Protein AF-A0A7Y3K339-F1 (afdb_monomer_lite)

Foldseek 3Di:
DDWDDDDPFKTWDWDDDPPPKIKIKIWGDPDPAEIEIEIEIEPDDDDDPVVVVVVVVVVCCVVCVVVVPHNHDYDYDYHYYYDPDDDDDDDD

Structure (mmCIF, N/CA/C/O backbone):
data_AF-A0A7Y3K339-F1
#
_entry.id   AF-A0A7Y3K339-F1
#
loop_
_atom_site.group_PDB
_atom_site.id
_atom_site.type_symbol
_atom_site.label_atom_id
_atom_site.label_alt_id
_atom_site.label_comp_id
_atom_site.label_asym_id
_atom_site.label_entity_id
_atom_site.label_seq_id
_atom_site.pdbx_PDB_ins_code
_atom_site.Cartn_x
_atom_site.Cartn_y
_atom_site.Cartn_z
_atom_site.occupancy
_atom_site.B_iso_or_equiv
_atom_site.auth_seq_id
_atom_site.auth_comp_id
_atom_site.auth_asym_id
_atom_site.auth_atom_id
_atom_site.pdbx_PDB_model_num
ATOM 1 N N . MET A 1 1 ? 4.790 -6.037 7.746 1.00 81.25 1 MET A N 1
ATOM 2 C CA . MET A 1 1 ? 4.376 -5.945 6.329 1.00 81.25 1 MET A CA 1
ATOM 3 C C . MET A 1 1 ? 4.555 -7.311 5.701 1.00 81.25 1 MET A C 1
ATOM 5 O O . MET A 1 1 ? 5.644 -7.858 5.808 1.00 81.25 1 MET A O 1
ATOM 9 N N . SER A 1 2 ? 3.508 -7.853 5.088 1.00 85.75 2 SER A N 1
ATOM 10 C CA . SER A 1 2 ? 3.549 -9.125 4.362 1.00 85.75 2 SER A CA 1
ATOM 11 C C . SER A 1 2 ? 3.155 -8.889 2.907 1.00 85.75 2 SER A C 1
ATOM 13 O O . SER A 1 2 ? 2.128 -8.261 2.652 1.00 85.75 2 SER A O 1
ATOM 15 N N . ARG A 1 3 ? 3.969 -9.354 1.953 1.00 88.50 3 ARG A N 1
ATOM 16 C CA . ARG A 1 3 ? 3.643 -9.285 0.521 1.00 88.50 3 ARG A CA 1
ATOM 17 C C . ARG A 1 3 ? 2.744 -10.461 0.163 1.00 88.50 3 ARG A C 1
ATOM 19 O O . ARG A 1 3 ? 3.144 -11.605 0.354 1.00 88.50 3 ARG A O 1
ATOM 26 N N . THR A 1 4 ? 1.565 -10.186 -0.376 1.00 88.69 4 THR A N 1
ATOM 27 C CA . THR A 1 4 ? 0.553 -11.210 -0.682 1.00 88.69 4 THR A CA 1
ATOM 28 C C . THR A 1 4 ? 0.417 -11.496 -2.173 1.00 88.69 4 THR A C 1
ATOM 30 O O . THR A 1 4 ? -0.054 -12.566 -2.544 1.00 88.69 4 THR A O 1
ATOM 33 N N . CYS A 1 5 ? 0.867 -10.586 -3.042 1.00 88.50 5 CYS A N 1
ATOM 34 C CA . CYS A 1 5 ? 0.905 -10.802 -4.487 1.00 88.50 5 CYS A CA 1
ATOM 35 C C . CYS A 1 5 ? 2.116 -10.103 -5.113 1.00 88.50 5 CYS A C 1
ATOM 37 O O . CYS A 1 5 ? 2.525 -9.030 -4.662 1.00 88.50 5 CYS A O 1
ATOM 39 N N . ARG A 1 6 ? 2.670 -10.710 -6.167 1.00 91.44 6 ARG A N 1
ATOM 40 C CA . ARG A 1 6 ? 3.693 -10.110 -7.024 1.00 91.44 6 ARG A CA 1
ATOM 41 C C . ARG A 1 6 ? 3.501 -10.566 -8.463 1.00 91.44 6 ARG A C 1
ATOM 43 O O . ARG A 1 6 ? 3.445 -11.759 -8.742 1.00 91.44 6 ARG A O 1
ATOM 50 N N . THR A 1 7 ? 3.447 -9.599 -9.362 1.00 91.00 7 THR A N 1
ATOM 51 C CA . THR A 1 7 ? 3.402 -9.784 -10.814 1.00 91.00 7 THR A CA 1
ATOM 52 C C . THR A 1 7 ? 4.477 -8.911 -11.461 1.00 91.00 7 THR A C 1
ATOM 54 O O . THR A 1 7 ? 5.165 -8.161 -10.769 1.00 91.00 7 THR A O 1
ATOM 57 N N . ALA A 1 8 ? 4.617 -8.983 -12.786 1.00 88.06 8 ALA A N 1
ATOM 58 C CA . ALA A 1 8 ? 5.538 -8.112 -13.516 1.00 88.06 8 ALA A CA 1
ATOM 59 C C . ALA A 1 8 ? 5.178 -6.618 -13.394 1.00 88.06 8 ALA A C 1
ATOM 61 O O . ALA A 1 8 ? 6.065 -5.776 -13.460 1.00 88.06 8 ALA A O 1
ATOM 62 N N . SER A 1 9 ? 3.896 -6.289 -13.205 1.00 91.44 9 SER A N 1
ATOM 63 C CA . SER A 1 9 ? 3.389 -4.910 -13.226 1.00 91.44 9 SER A CA 1
ATOM 64 C C . SER A 1 9 ? 2.778 -4.450 -11.904 1.00 91.44 9 SER A C 1
ATOM 66 O O . SER A 1 9 ? 2.323 -3.313 -11.806 1.00 91.44 9 SER A O 1
ATOM 6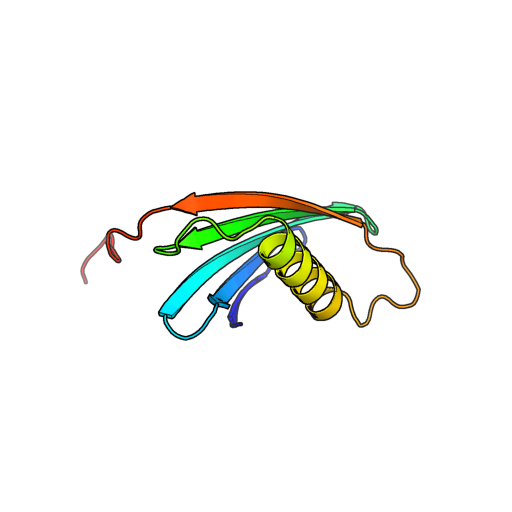8 N N . SER A 1 10 ? 2.670 -5.311 -10.890 1.00 93.56 10 SER A N 1
ATOM 69 C CA . SER A 1 10 ? 1.978 -4.965 -9.643 1.00 93.56 10 SER A CA 1
ATOM 70 C C . SER A 1 10 ? 2.408 -5.807 -8.451 1.00 93.56 10 SER A C 1
ATOM 72 O O . SER A 1 10 ? 2.725 -6.991 -8.592 1.00 93.56 10 SER A O 1
ATOM 74 N N . GLU A 1 11 ? 2.332 -5.212 -7.266 1.00 94.50 11 GLU A N 1
ATOM 75 C CA . GLU A 1 11 ? 2.568 -5.868 -5.981 1.00 94.50 11 GLU A CA 1
ATOM 76 C C . GLU A 1 11 ? 1.476 -5.498 -4.980 1.00 94.50 11 GLU A C 1
ATOM 78 O O . GLU A 1 11 ? 0.963 -4.384 -4.999 1.00 94.50 11 GLU A O 1
ATOM 83 N N . ARG A 1 12 ? 1.136 -6.434 -4.089 1.00 94.50 12 ARG A N 1
ATOM 84 C CA . ARG A 1 12 ? 0.194 -6.199 -2.990 1.00 94.50 12 ARG A CA 1
ATOM 85 C C . ARG A 1 12 ? 0.836 -6.529 -1.660 1.00 94.50 12 ARG A C 1
ATOM 87 O O . ARG A 1 12 ? 1.467 -7.579 -1.508 1.00 94.50 12 ARG 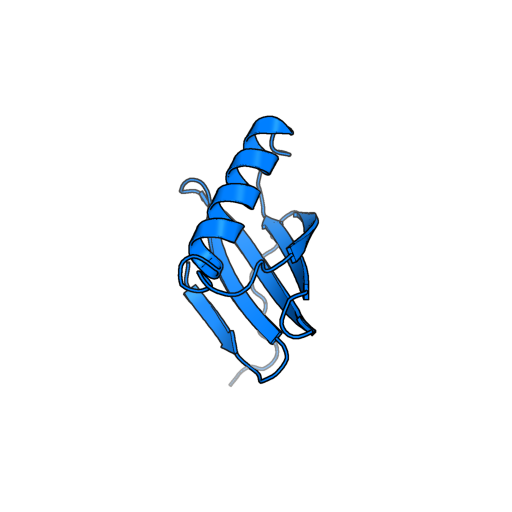A O 1
ATOM 94 N N . TYR A 1 13 ? 0.592 -5.667 -0.685 1.00 92.62 13 TYR A N 1
ATOM 95 C CA . TYR A 1 13 ? 1.051 -5.805 0.683 1.00 92.62 13 TYR A CA 1
ATOM 96 C C . TYR A 1 13 ? -0.108 -5.659 1.659 1.00 92.62 13 TYR A C 1
ATOM 98 O O . TYR A 1 13 ? -0.969 -4.799 1.495 1.00 92.62 13 TYR A O 1
ATOM 106 N N . ILE A 1 14 ? -0.075 -6.463 2.717 1.00 89.69 14 ILE A N 1
ATOM 107 C CA . ILE A 1 14 ? -0.844 -6.220 3.933 1.00 89.69 14 ILE A CA 1
ATOM 108 C C . ILE A 1 14 ? 0.107 -5.651 4.985 1.00 89.69 14 ILE A C 1
ATOM 110 O O . ILE A 1 14 ? 1.186 -6.191 5.270 1.00 89.69 14 ILE A O 1
ATOM 114 N N . LEU A 1 15 ? -0.280 -4.509 5.531 1.00 88.06 15 LEU A N 1
ATOM 115 C CA . LEU A 1 15 ? 0.450 -3.737 6.517 1.00 88.06 15 LEU A CA 1
ATOM 116 C C . LEU A 1 15 ? -0.266 -3.852 7.858 1.00 88.06 15 LEU A C 1
ATOM 118 O O . LEU A 1 15 ? -1.487 -3.748 7.924 1.00 88.06 15 LEU A O 1
ATOM 122 N N . SER A 1 16 ? 0.516 -4.008 8.918 1.00 83.06 16 SER A N 1
ATOM 123 C CA . SER A 1 16 ? 0.071 -3.723 10.278 1.00 83.06 16 SER A CA 1
ATOM 124 C C . SER A 1 16 ? 0.553 -2.312 10.592 1.00 83.06 16 SER A C 1
ATOM 126 O O . SER A 1 16 ? 1.762 -2.063 10.592 1.00 83.06 16 SER A O 1
ATOM 128 N N . LEU A 1 17 ? -0.383 -1.390 10.764 1.00 72.12 17 LEU A N 1
ATOM 129 C CA . LEU A 1 17 ? -0.161 -0.010 11.168 1.00 72.12 17 LEU A CA 1
ATOM 130 C C . LEU A 1 17 ? -0.577 0.109 12.643 1.00 72.12 17 LEU A C 1
ATOM 132 O O . LEU A 1 17 ? -1.665 -0.323 12.996 1.00 72.12 17 LEU A O 1
ATOM 136 N N . LEU A 1 18 ? 0.290 0.672 13.491 1.00 63.88 18 LEU A N 1
ATOM 137 C CA . LEU A 1 18 ? -0.014 1.034 14.889 1.00 63.88 18 LEU A CA 1
ATOM 138 C C . LEU A 1 18 ? -0.813 -0.028 15.681 1.00 63.88 18 LEU A C 1
ATOM 140 O O . LEU A 1 18 ? -1.924 0.252 16.105 1.00 63.88 18 LEU A O 1
ATOM 144 N N . GLU A 1 19 ? -0.240 -1.227 15.852 1.00 62.59 19 GLU A N 1
ATOM 145 C CA . GLU A 1 19 ? -0.715 -2.379 16.664 1.00 62.59 19 GLU A CA 1
ATOM 146 C C . GLU A 1 19 ? -2.130 -2.944 16.382 1.00 62.59 19 GLU A C 1
ATOM 148 O O . GLU A 1 19 ? -2.318 -4.151 16.520 1.00 62.59 19 GLU A O 1
ATOM 153 N N . GLU A 1 20 ? -3.082 -2.156 15.879 1.00 59.53 20 GLU A N 1
ATOM 154 C CA . GLU A 1 20 ? -4.488 -2.532 15.685 1.00 59.53 20 GLU A CA 1
ATOM 155 C C . GLU A 1 20 ? -5.032 -2.225 14.279 1.00 59.53 20 GLU A C 1
ATOM 157 O O . GLU A 1 20 ? -6.064 -2.772 13.882 1.00 59.53 20 GLU A O 1
ATOM 162 N N . HIS A 1 21 ? -4.355 -1.389 13.484 1.00 66.62 21 HIS A N 1
ATOM 163 C CA . HIS A 1 21 ? -4.829 -1.042 12.147 1.00 66.62 21 HIS A CA 1
ATOM 164 C C . HIS A 1 21 ? -4.224 -1.959 11.088 1.00 66.62 21 HIS A C 1
ATOM 166 O O . HIS A 1 21 ? -3.017 -2.201 11.024 1.00 66.62 21 HIS A O 1
ATOM 172 N N . VAL A 1 22 ? -5.078 -2.453 10.198 1.00 74.69 22 VAL A N 1
ATOM 173 C CA . VAL A 1 22 ? -4.650 -3.188 9.009 1.00 74.69 22 VAL A CA 1
ATOM 174 C C . VAL A 1 22 ? -4.766 -2.251 7.822 1.00 74.69 22 VAL A C 1
ATOM 176 O O . VAL A 1 22 ? -5.770 -1.558 7.665 1.00 74.69 22 VAL A O 1
ATOM 179 N N . ALA A 1 23 ? -3.751 -2.226 6.968 1.00 84.19 23 ALA A N 1
ATOM 180 C CA . ALA A 1 23 ? -3.848 -1.543 5.691 1.00 84.19 23 ALA A CA 1
ATOM 181 C C . ALA A 1 23 ? -3.487 -2.457 4.530 1.00 84.19 23 ALA A C 1
ATOM 183 O O . ALA A 1 23 ? -2.603 -3.306 4.637 1.00 84.19 23 ALA A O 1
ATOM 184 N N . SER A 1 24 ? -4.168 -2.260 3.407 1.00 91.38 24 SER A N 1
ATOM 185 C CA . SER A 1 24 ? -3.763 -2.837 2.129 1.00 91.38 24 SER A CA 1
ATOM 186 C C . SER A 1 24 ? -2.989 -1.789 1.352 1.00 91.38 24 SER A C 1
ATOM 188 O O . SER A 1 24 ? -3.440 -0.651 1.238 1.00 91.38 24 SER A O 1
ATOM 190 N N . LEU A 1 25 ? -1.843 -2.171 0.808 1.00 94.25 25 LEU A N 1
ATOM 191 C CA . LEU A 1 25 ? -1.072 -1.349 -0.109 1.00 94.25 25 LEU A CA 1
ATOM 192 C C . LEU A 1 25 ? -0.933 -2.088 -1.434 1.00 94.25 25 LEU A C 1
ATOM 194 O O . LEU A 1 25 ? -0.271 -3.123 -1.510 1.00 94.25 25 LEU A O 1
ATOM 198 N N . ASP A 1 26 ? -1.547 -1.530 -2.465 1.00 95.19 26 ASP A N 1
ATOM 199 C CA . ASP A 1 26 ? -1.426 -1.987 -3.842 1.00 95.19 26 ASP A CA 1
ATOM 200 C C . ASP A 1 26 ? -0.466 -1.068 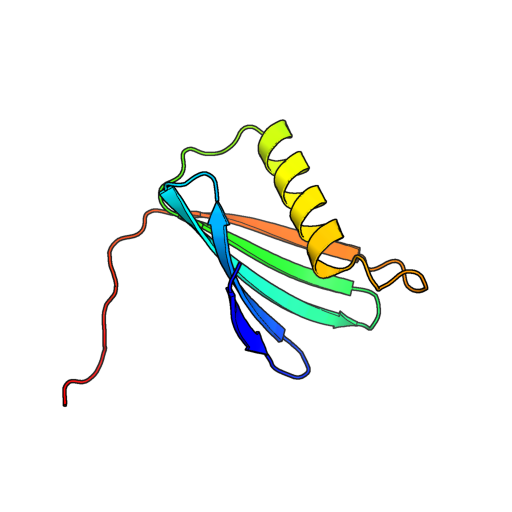-4.594 1.00 95.19 26 ASP A C 1
ATOM 202 O O . ASP A 1 26 ? -0.618 0.151 -4.561 1.00 95.19 26 ASP A O 1
ATOM 206 N N . LEU A 1 27 ? 0.524 -1.646 -5.269 1.00 95.12 27 LEU A N 1
ATOM 207 C CA . LEU A 1 27 ? 1.491 -0.946 -6.108 1.00 95.12 27 LEU A CA 1
ATOM 208 C C . LEU A 1 27 ? 1.285 -1.349 -7.564 1.00 95.12 27 LEU A C 1
ATOM 210 O O . LEU A 1 27 ? 1.177 -2.538 -7.869 1.00 95.12 27 LEU A O 1
ATOM 214 N N . HIS A 1 28 ? 1.306 -0.370 -8.460 1.00 95.12 28 HIS A N 1
ATOM 215 C CA . HIS A 1 28 ? 1.279 -0.565 -9.901 1.00 95.12 28 HIS A CA 1
ATOM 216 C C . HIS A 1 28 ? 2.498 0.106 -10.543 1.00 95.12 28 HIS A C 1
ATOM 218 O O . HIS A 1 28 ? 2.691 1.316 -10.415 1.00 95.12 28 HIS A O 1
ATOM 224 N N . PHE A 1 29 ? 3.332 -0.687 -11.215 1.00 92.50 29 PHE A N 1
ATOM 225 C CA . PHE A 1 29 ? 4.551 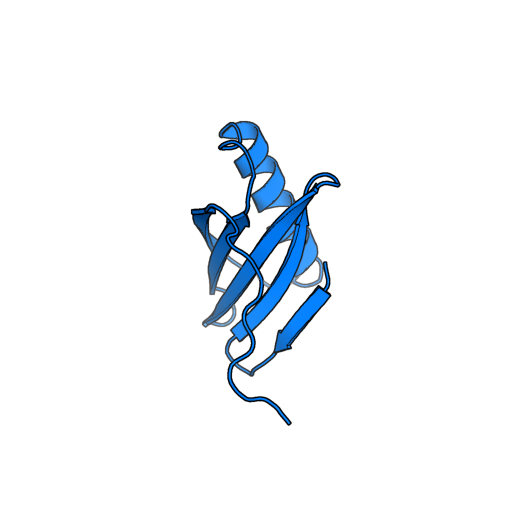-0.226 -11.877 1.00 92.50 29 PHE A CA 1
ATOM 226 C C . PHE A 1 29 ? 4.196 0.299 -13.272 1.00 92.50 29 PHE A C 1
ATOM 228 O O . PHE A 1 29 ? 3.925 -0.484 -14.181 1.00 92.50 29 PHE A O 1
ATOM 235 N N . VAL A 1 30 ? 4.162 1.625 -13.426 1.00 91.62 30 VAL A N 1
ATOM 236 C CA . VAL A 1 30 ? 3.795 2.295 -14.688 1.00 91.62 30 VAL A CA 1
ATOM 237 C C . VAL A 1 30 ? 5.006 2.426 -15.610 1.00 91.62 30 VAL A C 1
ATOM 239 O O . VAL A 1 30 ? 4.896 2.242 -16.821 1.00 91.62 30 VAL A O 1
ATOM 242 N N . SER A 1 31 ? 6.167 2.727 -15.034 1.00 89.69 31 SER A N 1
ATOM 243 C CA . SER A 1 31 ? 7.458 2.793 -15.717 1.00 89.69 31 SER A CA 1
ATOM 244 C C . SER A 1 31 ? 8.579 2.402 -14.754 1.00 89.69 31 SER A C 1
ATOM 246 O O . SER A 1 31 ? 8.360 2.191 -13.561 1.00 89.69 31 SER A O 1
ATOM 248 N N . ASP A 1 32 ? 9.804 2.368 -15.273 1.00 83.31 32 ASP A N 1
ATOM 249 C CA . ASP A 1 32 ? 11.038 2.145 -14.515 1.00 83.31 32 ASP A CA 1
ATOM 250 C C . ASP A 1 32 ? 11.248 3.119 -13.336 1.00 83.31 32 ASP A C 1
ATOM 252 O O . ASP A 1 32 ? 12.035 2.824 -12.435 1.00 83.31 32 ASP A O 1
ATOM 256 N N . ASP A 1 33 ? 10.587 4.280 -13.357 1.00 87.44 33 ASP A N 1
ATOM 257 C CA . ASP A 1 33 ? 10.726 5.366 -12.384 1.00 87.44 33 ASP A CA 1
ATOM 258 C C . ASP A 1 33 ? 9.390 5.858 -11.799 1.00 87.44 33 ASP A C 1
ATOM 260 O O . ASP A 1 33 ? 9.405 6.768 -10.969 1.00 87.44 33 ASP A O 1
ATOM 264 N N . GLN A 1 34 ? 8.246 5.293 -12.203 1.00 91.25 34 GLN A N 1
ATOM 265 C CA . GLN A 1 34 ? 6.922 5.737 -11.761 1.00 91.25 34 GLN A CA 1
ATOM 266 C C . GLN A 1 34 ? 6.066 4.587 -11.240 1.00 91.25 34 GLN A C 1
ATOM 268 O O . GLN A 1 34 ? 5.857 3.567 -11.904 1.00 91.25 34 GLN A O 1
ATOM 273 N N . ILE A 1 35 ? 5.505 4.812 -10.053 1.00 92.69 35 ILE A N 1
ATOM 274 C CA . ILE A 1 35 ? 4.632 3.873 -9.358 1.00 92.69 35 ILE A CA 1
ATOM 275 C C . ILE A 1 35 ? 3.358 4.593 -8.935 1.00 92.69 35 ILE A C 1
ATOM 277 O O . ILE A 1 35 ? 3.405 5.654 -8.312 1.00 92.69 35 ILE A O 1
ATOM 281 N N . GLU A 1 36 ? 2.220 3.982 -9.235 1.00 95.44 36 GLU A N 1
ATOM 282 C CA . GLU A 1 36 ? 0.927 4.382 -8.685 1.00 95.44 36 GLU A CA 1
ATOM 283 C C . GLU A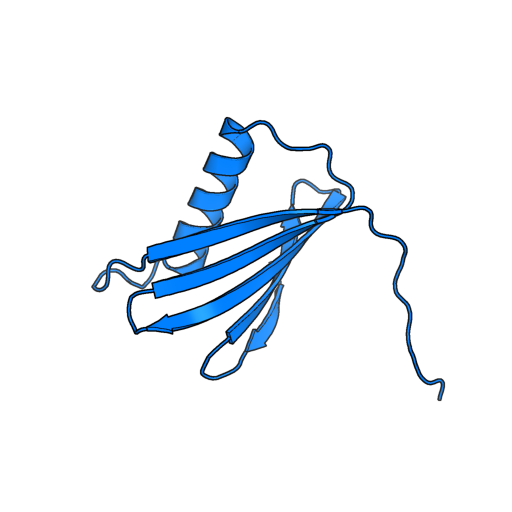 1 36 ? 0.606 3.446 -7.520 1.00 95.44 36 GLU A C 1
ATOM 285 O O . GLU A 1 36 ? 0.603 2.224 -7.669 1.00 95.44 36 GLU A O 1
ATOM 290 N N . ALA A 1 37 ? 0.383 4.016 -6.342 1.00 95.06 37 ALA A N 1
ATOM 291 C CA . ALA A 1 37 ? 0.174 3.283 -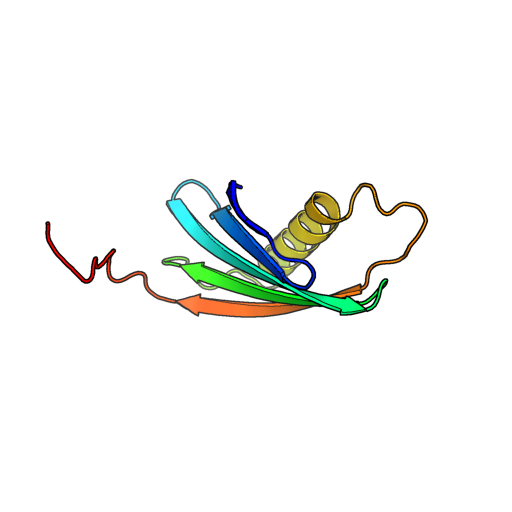5.106 1.00 95.06 37 ALA A CA 1
ATOM 292 C C . ALA A 1 37 ? -1.207 3.597 -4.528 1.00 95.06 37 ALA A C 1
ATOM 294 O O . ALA A 1 37 ? -1.603 4.756 -4.434 1.00 95.06 37 ALA A O 1
ATOM 295 N N . THR A 1 38 ? -1.936 2.570 -4.100 1.00 96.06 38 THR A N 1
ATOM 296 C CA . THR A 1 38 ? -3.208 2.710 -3.386 1.00 96.06 38 THR A CA 1
ATOM 297 C C . THR A 1 38 ? -3.049 2.166 -1.977 1.00 96.06 38 THR A C 1
ATOM 299 O O . THR A 1 38 ? -2.831 0.970 -1.798 1.00 96.06 38 THR A O 1
ATOM 302 N N . LEU A 1 39 ? -3.157 3.042 -0.982 1.00 93.94 39 LEU A N 1
ATOM 303 C CA . LEU A 1 39 ? -3.129 2.702 0.434 1.00 93.94 39 LEU A CA 1
ATOM 304 C C . LEU A 1 39 ? -4.550 2.763 0.999 1.00 93.94 39 LEU A C 1
ATOM 306 O O . LEU A 1 39 ? -5.164 3.827 1.041 1.00 93.94 39 LEU A O 1
ATOM 310 N N . VAL A 1 40 ? -5.062 1.629 1.463 1.00 91.50 40 VAL A N 1
ATOM 311 C CA . VAL A 1 40 ? -6.359 1.524 2.138 1.00 91.50 40 VAL A CA 1
ATOM 312 C C . VAL A 1 40 ? -6.115 1.279 3.614 1.00 91.50 40 VAL A C 1
ATOM 314 O O . VAL A 1 40 ? -5.669 0.195 3.974 1.00 91.50 40 VAL A O 1
ATOM 317 N N . VAL A 1 41 ? -6.410 2.262 4.459 1.00 88.62 41 VAL A N 1
ATOM 318 C CA . VAL A 1 41 ? -6.278 2.171 5.916 1.00 88.62 41 VAL A CA 1
ATOM 319 C C . VAL A 1 41 ? -7.625 1.771 6.514 1.00 88.62 41 VAL A C 1
ATOM 321 O O . VAL A 1 41 ? -8.635 2.441 6.285 1.00 88.62 41 VAL A O 1
ATOM 324 N N . LEU A 1 42 ? -7.657 0.663 7.256 1.00 83.19 42 LEU A N 1
ATOM 325 C CA . LEU A 1 42 ? -8.888 0.102 7.809 1.00 83.19 42 LEU A CA 1
ATOM 326 C C . LEU A 1 42 ? -9.015 0.371 9.307 1.00 83.19 42 LEU A C 1
ATOM 328 O O . LEU A 1 42 ? -8.057 0.191 10.058 1.00 83.19 42 LEU A O 1
ATOM 332 N N . ASN A 1 43 ? -10.233 0.719 9.734 1.00 72.12 43 ASN A N 1
ATOM 333 C CA . ASN A 1 43 ? -10.610 0.921 11.139 1.00 72.12 43 ASN A CA 1
ATOM 334 C C . ASN A 1 43 ? -9.722 1.919 11.899 1.00 72.12 43 ASN A C 1
ATOM 336 O O . ASN A 1 43 ? -9.643 1.850 13.121 1.00 72.12 43 ASN A O 1
ATOM 340 N N . ALA A 1 44 ? -9.054 2.826 11.190 1.00 69.12 44 ALA A N 1
ATOM 341 C CA . ALA A 1 44 ? -8.309 3.918 11.793 1.00 69.12 44 ALA A CA 1
ATOM 342 C C . ALA A 1 44 ? -9.152 5.188 11.794 1.00 69.12 44 ALA A C 1
ATOM 344 O O . ALA A 1 44 ? -9.940 5.424 10.870 1.00 69.12 44 ALA A O 1
ATOM 345 N N . GLU A 1 45 ? -8.949 6.023 12.810 1.00 76.00 45 GLU A N 1
ATOM 346 C CA . GLU A 1 45 ? -9.287 7.434 12.676 1.00 76.00 45 GLU A CA 1
ATOM 347 C C . GLU A 1 45 ? -8.489 8.025 11.507 1.00 76.00 45 GLU A C 1
ATOM 349 O O . GLU A 1 45 ? -7.402 7.551 11.161 1.00 76.00 45 GLU A O 1
ATOM 354 N N . VAL A 1 46 ? -9.061 9.035 10.851 1.00 80.25 46 VAL A N 1
ATOM 355 C CA . VAL A 1 46 ? -8.349 9.744 9.789 1.00 80.25 46 VAL A CA 1
ATOM 356 C C . VAL A 1 46 ? -7.093 10.345 10.410 1.00 80.25 46 VAL A C 1
ATOM 358 O O . VAL A 1 46 ? -7.195 11.190 11.296 1.00 80.25 46 VAL A O 1
ATOM 361 N N . LEU A 1 47 ? -5.927 9.887 9.951 1.00 82.69 47 LEU A N 1
ATOM 362 C CA . LEU A 1 47 ? -4.645 10.379 10.443 1.00 82.69 47 LEU A CA 1
ATOM 363 C C . LEU A 1 47 ? -4.527 11.876 10.161 1.00 82.69 47 LEU A C 1
ATOM 365 O O . LEU A 1 47 ? -4.983 12.357 9.115 1.00 82.69 47 LEU A O 1
ATOM 369 N N . ALA A 1 48 ? -3.854 12.603 11.052 1.00 87.44 48 ALA A N 1
ATOM 370 C CA . ALA A 1 48 ? -3.470 13.971 10.754 1.00 87.44 48 ALA A CA 1
ATOM 371 C C . ALA A 1 48 ? -2.548 14.000 9.523 1.00 87.44 48 ALA A C 1
ATOM 373 O O . ALA A 1 48 ? -1.785 13.066 9.266 1.00 87.44 48 ALA A O 1
ATOM 374 N N . GLU A 1 49 ? -2.575 15.096 8.762 1.00 87.50 49 GLU A N 1
ATOM 375 C CA . GLU A 1 49 ? -1.790 15.231 7.525 1.00 87.50 49 GLU A CA 1
ATOM 376 C C . GLU A 1 49 ? -0.286 14.984 7.745 1.00 87.50 49 GLU A C 1
ATOM 378 O O . GLU A 1 49 ? 0.371 14.340 6.924 1.00 87.50 49 GLU A O 1
ATOM 383 N N . SER A 1 50 ? 0.257 15.424 8.884 1.00 88.31 50 SER A N 1
ATOM 384 C CA . SER A 1 50 ? 1.656 15.196 9.260 1.00 88.31 50 SER A CA 1
ATOM 385 C C . SER A 1 50 ? 1.974 13.720 9.512 1.00 88.31 50 SER A C 1
ATOM 387 O O . SER A 1 50 ? 3.032 13.240 9.110 1.00 88.31 50 SER A O 1
ATOM 389 N N . GLU A 1 51 ? 1.060 12.991 10.151 1.00 87.75 51 GLU A N 1
ATOM 390 C CA . GLU A 1 51 ? 1.207 11.558 10.427 1.00 87.75 51 GLU A CA 1
ATOM 391 C C . GLU A 1 51 ? 1.088 10.745 9.139 1.00 87.75 51 GLU A C 1
ATOM 393 O O . GLU A 1 51 ? 1.885 9.836 8.901 1.00 87.75 51 GLU A O 1
ATOM 398 N N . LEU A 1 52 ? 0.140 11.117 8.272 1.00 88.50 52 LEU A N 1
ATOM 399 C CA . LEU A 1 52 ? -0.007 10.512 6.956 1.00 88.50 52 LEU A CA 1
ATOM 400 C C . LEU A 1 52 ? 1.252 10.728 6.112 1.00 88.50 52 LEU A C 1
ATOM 402 O O . LEU A 1 52 ? 1.761 9.779 5.524 1.00 88.50 52 LEU A O 1
ATOM 406 N N . THR A 1 53 ? 1.785 11.948 6.086 1.00 90.06 53 THR A N 1
ATOM 407 C CA . THR A 1 53 ? 3.016 12.265 5.351 1.00 90.06 53 THR A CA 1
ATOM 408 C C . THR A 1 53 ? 4.189 11.423 5.854 1.00 90.06 53 THR A C 1
ATOM 410 O O . THR A 1 53 ? 4.843 10.750 5.060 1.00 90.06 53 THR A O 1
ATOM 413 N N . ALA A 1 54 ? 4.398 11.356 7.174 1.00 89.19 54 ALA A N 1
ATOM 414 C CA . ALA A 1 54 ? 5.459 10.542 7.772 1.00 89.19 54 ALA A CA 1
ATOM 415 C C . ALA A 1 54 ? 5.304 9.039 7.463 1.00 89.19 54 ALA A C 1
ATOM 417 O O . ALA A 1 54 ? 6.293 8.334 7.226 1.00 89.19 54 ALA A O 1
ATOM 418 N N . LEU A 1 55 ? 4.065 8.540 7.433 1.00 88.81 55 LEU A N 1
ATOM 419 C CA . LEU A 1 55 ? 3.764 7.168 7.034 1.00 88.81 55 LEU A CA 1
ATOM 420 C C . LEU A 1 55 ? 4.123 6.919 5.563 1.00 88.81 55 LEU A C 1
ATOM 422 O O . LEU A 1 55 ? 4.794 5.930 5.262 1.00 88.81 55 LEU A O 1
ATOM 426 N N . LEU A 1 56 ? 3.694 7.797 4.653 1.00 91.50 56 LEU A N 1
ATOM 427 C CA . LEU A 1 56 ? 3.966 7.663 3.219 1.00 91.50 56 LEU A CA 1
ATOM 428 C C . LEU A 1 56 ? 5.467 7.729 2.920 1.00 91.50 56 LEU A C 1
ATOM 430 O O . LEU A 1 56 ? 5.965 6.901 2.157 1.00 91.50 56 LEU A O 1
ATOM 434 N N . ASP A 1 57 ? 6.199 8.623 3.585 1.00 90.25 57 ASP A N 1
ATOM 435 C CA . ASP A 1 57 ? 7.657 8.690 3.491 1.00 90.25 57 ASP A CA 1
ATOM 436 C C . ASP A 1 57 ? 8.299 7.392 3.980 1.00 90.25 57 ASP A C 1
ATOM 438 O O . ASP A 1 57 ? 9.167 6.831 3.308 1.00 90.25 57 ASP A O 1
ATOM 442 N N . THR A 1 58 ? 7.844 6.859 5.115 1.00 89.44 58 THR A N 1
ATOM 443 C CA . THR A 1 58 ? 8.350 5.588 5.648 1.00 89.44 58 THR A CA 1
ATOM 444 C C . THR A 1 58 ? 8.110 4.435 4.672 1.00 89.44 58 THR A C 1
ATOM 446 O O . THR A 1 58 ? 9.003 3.612 4.459 1.00 89.44 58 THR A O 1
ATOM 449 N N . LEU A 1 59 ? 6.922 4.361 4.064 1.00 89.56 59 LEU A N 1
ATOM 450 C CA . LEU A 1 59 ? 6.598 3.341 3.066 1.00 89.56 59 LEU A CA 1
ATOM 451 C C . LEU A 1 59 ? 7.469 3.487 1.821 1.00 89.56 59 LEU A C 1
ATOM 453 O O . LEU A 1 59 ? 8.030 2.495 1.363 1.00 89.56 59 LEU A O 1
ATOM 457 N N . HIS A 1 60 ? 7.627 4.709 1.314 1.00 89.88 60 HIS A N 1
ATOM 458 C CA . HIS A 1 60 ? 8.472 4.987 0.161 1.00 89.88 60 HIS A CA 1
ATOM 459 C C . HIS A 1 60 ? 9.916 4.528 0.404 1.00 89.88 60 HIS A C 1
ATOM 461 O O . HIS A 1 60 ? 10.454 3.745 -0.376 1.00 89.88 60 HIS A O 1
ATOM 467 N N . HIS A 1 61 ? 10.514 4.920 1.531 1.00 87.81 61 HIS A N 1
ATOM 468 C CA . HIS A 1 61 ? 11.873 4.504 1.873 1.00 87.81 61 HIS A CA 1
ATOM 469 C C . HIS A 1 61 ? 11.980 2.988 2.043 1.00 87.81 61 HIS A C 1
ATOM 471 O O . HIS A 1 61 ? 12.902 2.385 1.513 1.00 87.81 61 HIS A O 1
ATOM 477 N N . ARG A 1 62 ? 11.038 2.334 2.733 1.00 87.38 62 ARG A N 1
ATOM 478 C CA . ARG A 1 62 ? 11.102 0.876 2.944 1.00 87.38 62 ARG A CA 1
ATOM 479 C C . ARG A 1 62 ? 10.947 0.064 1.663 1.00 87.38 62 ARG A C 1
ATOM 481 O O . ARG A 1 62 ? 11.542 -1.002 1.562 1.00 87.38 62 ARG A O 1
ATOM 488 N N . LEU A 1 63 ? 10.122 0.522 0.727 1.00 86.75 63 LEU A N 1
ATOM 489 C CA . LEU A 1 63 ? 9.858 -0.194 -0.522 1.00 86.75 63 LEU A CA 1
ATOM 490 C C . LEU A 1 63 ? 10.956 0.030 -1.562 1.00 86.75 63 LEU A C 1
ATOM 492 O O . LEU A 1 63 ? 11.191 -0.844 -2.392 1.00 86.75 63 LEU A O 1
ATOM 496 N N . PHE A 1 64 ? 11.617 1.187 -1.511 1.00 84.25 64 PHE A N 1
ATOM 497 C CA . PHE A 1 64 ? 12.531 1.639 -2.558 1.00 84.25 64 PHE A CA 1
ATOM 498 C C . PHE A 1 64 ? 13.944 1.956 -2.044 1.00 84.25 64 PHE A C 1
ATOM 500 O O . PHE A 1 64 ? 14.724 2.559 -2.777 1.00 84.25 64 PHE A O 1
ATOM 507 N N . ALA A 1 65 ? 14.302 1.525 -0.827 1.00 74.62 65 ALA A N 1
ATOM 508 C CA . ALA A 1 65 ? 15.620 1.749 -0.218 1.00 74.62 65 ALA A CA 1
ATOM 509 C C . ALA A 1 65 ? 16.782 1.346 -1.140 1.00 74.62 65 ALA A C 1
ATOM 511 O O . ALA A 1 65 ? 17.744 2.092 -1.273 1.00 74.62 65 ALA A O 1
ATOM 512 N N . ASP A 1 66 ? 16.658 0.210 -1.831 1.00 67.19 66 ASP A N 1
ATOM 513 C CA . ASP A 1 66 ? 17.731 -0.337 -2.673 1.00 67.19 66 ASP A CA 1
ATOM 514 C C . ASP A 1 66 ? 17.808 0.305 -4.071 1.00 67.19 66 ASP A C 1
ATOM 516 O O . ASP A 1 66 ? 18.662 -0.046 -4.886 1.00 67.19 66 ASP A O 1
ATOM 520 N N . SER A 1 67 ? 16.922 1.252 -4.393 1.00 61.16 67 SER A N 1
ATOM 521 C CA . SER A 1 67 ? 16.866 1.885 -5.715 1.00 61.16 67 SER A CA 1
ATOM 522 C C . SER A 1 67 ? 17.856 3.043 -5.881 1.00 61.16 67 SER A C 1
ATOM 524 O O . SER A 1 67 ? 17.600 3.953 -6.659 1.00 61.16 67 SER A O 1
ATOM 526 N N . GLU A 1 68 ? 19.019 2.995 -5.217 1.00 55.81 68 GLU A N 1
ATOM 527 C CA . GLU A 1 68 ? 20.013 4.086 -5.112 1.00 55.81 68 GLU A CA 1
ATOM 528 C C . GLU A 1 68 ? 20.413 4.756 -6.446 1.00 55.81 68 GLU A C 1
ATOM 530 O O . GLU A 1 68 ? 20.905 5.881 -6.459 1.00 55.81 68 GLU A O 1
ATOM 535 N N . HIS A 1 69 ? 20.166 4.104 -7.584 1.00 52.41 69 HIS A N 1
ATOM 536 C CA . HIS A 1 69 ? 20.506 4.600 -8.919 1.00 52.41 69 HIS A CA 1
ATOM 537 C C . HIS A 1 69 ? 19.307 5.146 -9.718 1.00 52.41 69 HIS A C 1
ATOM 539 O O . HIS A 1 69 ? 19.496 5.722 -10.791 1.00 52.41 69 HIS A O 1
ATOM 545 N N . ARG A 1 70 ? 18.070 4.984 -9.231 1.00 65.25 70 ARG A N 1
ATOM 546 C CA . ARG A 1 70 ? 16.841 5.451 -9.887 1.00 65.25 70 ARG A CA 1
ATOM 547 C C . ARG A 1 70 ? 15.961 6.176 -8.882 1.00 65.25 70 ARG A C 1
ATOM 549 O O . ARG A 1 70 ? 15.461 5.589 -7.933 1.00 65.25 70 ARG A O 1
ATOM 556 N N . ARG A 1 71 ? 15.715 7.462 -9.129 1.00 77.19 71 ARG A N 1
ATOM 557 C CA . ARG A 1 71 ? 14.749 8.248 -8.356 1.00 77.19 71 ARG A CA 1
ATOM 558 C C . ARG A 1 71 ? 13.334 7.755 -8.670 1.00 77.19 71 ARG A C 1
ATOM 560 O O . ARG A 1 71 ? 12.694 8.272 -9.581 1.00 77.19 71 ARG A O 1
ATOM 567 N N . ILE A 1 72 ? 12.869 6.751 -7.935 1.00 83.62 72 ILE A N 1
ATOM 568 C CA . ILE A 1 72 ? 11.500 6.247 -8.046 1.00 83.62 72 ILE A CA 1
ATOM 569 C C . ILE A 1 72 ? 10.544 7.328 -7.538 1.00 83.62 72 ILE A C 1
ATOM 571 O O . ILE A 1 72 ? 10.717 7.882 -6.455 1.00 83.62 72 ILE A O 1
ATOM 575 N N . ARG A 1 73 ? 9.521 7.647 -8.327 1.00 87.44 73 ARG A N 1
ATOM 576 C CA . ARG A 1 73 ? 8.429 8.547 -7.957 1.00 87.44 73 ARG A CA 1
ATOM 577 C C . ARG A 1 73 ? 7.185 7.714 -7.698 1.00 87.44 73 ARG A C 1
ATOM 579 O O . ARG A 1 73 ? 6.660 7.079 -8.608 1.00 87.44 73 ARG A O 1
ATOM 586 N N . ALA A 1 74 ? 6.714 7.734 -6.457 1.00 89.50 74 ALA A N 1
ATOM 587 C CA . ALA A 1 74 ? 5.476 7.075 -6.069 1.00 89.50 74 ALA A CA 1
ATOM 588 C C . ALA A 1 74 ? 4.377 8.118 -5.853 1.00 89.50 74 ALA A C 1
ATOM 590 O O . ALA A 1 74 ? 4.563 9.070 -5.094 1.00 89.50 74 ALA A O 1
ATOM 591 N N . ARG A 1 75 ? 3.228 7.932 -6.503 1.00 93.81 75 ARG A N 1
ATOM 592 C CA . ARG A 1 75 ? 2.011 8.699 -6.234 1.00 93.81 75 ARG A CA 1
ATOM 593 C C . ARG A 1 75 ? 1.071 7.841 -5.401 1.00 93.81 75 ARG A C 1
ATOM 595 O O . ARG A 1 75 ? 0.688 6.761 -5.832 1.00 93.81 75 ARG A O 1
ATOM 602 N N . PHE A 1 76 ? 0.692 8.329 -4.223 1.00 94.12 76 PHE A N 1
ATOM 603 C CA . PHE A 1 76 ? -0.195 7.608 -3.314 1.00 94.12 76 PHE A CA 1
ATOM 604 C C . PHE A 1 76 ? -1.625 8.146 -3.389 1.00 94.12 76 PHE A C 1
ATOM 606 O O . PHE A 1 76 ? -1.871 9.335 -3.195 1.00 94.12 76 PHE A O 1
ATOM 613 N N . MET A 1 77 ? -2.574 7.249 -3.628 1.00 95.50 77 MET A N 1
ATOM 614 C CA . MET A 1 77 ? -3.985 7.437 -3.326 1.00 95.50 77 MET A CA 1
ATOM 615 C C . MET A 1 77 ? -4.263 6.800 -1.967 1.00 95.50 77 MET A C 1
ATOM 617 O O . MET A 1 77 ? -3.974 5.621 -1.773 1.00 95.50 77 MET A O 1
ATOM 621 N N . VAL A 1 78 ? -4.808 7.570 -1.026 1.00 93.44 78 VAL A N 1
ATOM 622 C CA . VAL A 1 78 ? -5.063 7.108 0.344 1.00 93.44 78 VAL A CA 1
ATOM 623 C C . VAL A 1 78 ? -6.562 7.088 0.598 1.00 93.44 78 VAL A C 1
ATOM 625 O O . VAL A 1 78 ? -7.247 8.082 0.369 1.00 93.44 78 VAL A O 1
ATOM 628 N N . MET A 1 79 ? -7.069 5.951 1.065 1.00 91.38 79 MET A N 1
ATOM 629 C CA . MET A 1 79 ? -8.477 5.746 1.386 1.00 91.38 79 MET A CA 1
ATOM 630 C C . MET A 1 79 ? -8.614 5.239 2.818 1.00 91.38 79 MET A C 1
ATOM 632 O O . MET A 1 79 ? -7.900 4.325 3.225 1.00 91.38 79 MET A O 1
ATOM 636 N N . TYR A 1 80 ? -9.565 5.803 3.557 1.00 89.06 80 TYR A N 1
ATOM 637 C CA . TYR A 1 80 ? -9.944 5.332 4.886 1.00 89.06 80 TYR A CA 1
ATOM 638 C C . TYR A 1 80 ? -11.248 4.551 4.786 1.00 89.06 80 TYR A C 1
ATOM 640 O O . TYR A 1 80 ? -12.200 5.000 4.144 1.00 89.06 80 TYR A O 1
ATOM 648 N N . GLY A 1 81 ? -11.293 3.375 5.404 1.00 84.56 81 GLY A N 1
ATOM 649 C CA . GLY A 1 81 ? -12.448 2.490 5.335 1.00 84.56 81 GLY A CA 1
ATOM 650 C C . GLY A 1 81 ? -12.727 1.769 6.644 1.00 84.56 81 GLY A C 1
ATOM 651 O O . GLY A 1 81 ? -11.866 1.633 7.511 1.00 84.56 81 GLY A O 1
ATOM 652 N N . LYS A 1 82 ? -13.954 1.264 6.770 1.00 82.62 82 LYS A N 1
ATOM 653 C CA . LYS A 1 82 ? -14.344 0.366 7.858 1.00 82.62 82 LYS A CA 1
ATOM 654 C C . LYS A 1 82 ? -14.195 -1.082 7.398 1.00 82.62 82 LYS A C 1
ATOM 656 O O . LYS A 1 82 ? -14.793 -1.472 6.396 1.00 82.62 82 LYS A O 1
ATOM 661 N N . PHE A 1 83 ? -13.437 -1.880 8.140 1.00 78.12 83 PHE A N 1
ATOM 662 C CA . PHE A 1 83 ? -13.375 -3.322 7.944 1.00 78.12 83 PHE A CA 1
ATOM 663 C C . PHE A 1 83 ? -14.660 -3.960 8.471 1.00 78.12 83 PHE A C 1
ATOM 665 O O . PHE A 1 83 ? -15.042 -3.757 9.623 1.00 78.12 83 PHE A O 1
ATOM 672 N N . GLN A 1 84 ? -15.339 -4.707 7.606 1.00 78.00 84 GLN A N 1
ATOM 673 C CA . GLN A 1 84 ? -16.614 -5.353 7.934 1.00 78.00 84 GLN A CA 1
ATOM 674 C C . GLN A 1 84 ? -16.439 -6.817 8.356 1.00 78.00 84 GLN A C 1
ATOM 676 O O . GLN A 1 84 ? -17.278 -7.345 9.078 1.00 78.00 84 GLN A O 1
ATOM 681 N N . GLY A 1 85 ? -15.351 -7.461 7.932 1.00 74.69 85 GLY A N 1
ATOM 682 C CA . GLY A 1 85 ? -15.078 -8.875 8.171 1.00 74.69 85 GLY A CA 1
ATOM 683 C C . GLY A 1 85 ? -14.431 -9.537 6.958 1.00 74.69 85 GLY A C 1
ATOM 684 O O . GLY A 1 85 ? -14.323 -8.935 5.887 1.00 74.69 85 GLY A O 1
ATOM 685 N N . GLU A 1 86 ? -14.004 -10.785 7.133 1.00 74.19 86 GLU A N 1
ATOM 686 C CA . GLU A 1 86 ? -13.524 -11.638 6.046 1.00 74.19 86 GLU A CA 1
ATOM 687 C C . GLU A 1 86 ? -14.658 -12.547 5.579 1.00 74.19 86 GLU A C 1
ATOM 689 O O . GLU A 1 86 ? -15.336 -13.182 6.387 1.00 74.19 86 GLU A O 1
ATOM 694 N N . TYR A 1 87 ? -14.860 -12.619 4.267 1.00 82.50 87 TYR A N 1
ATOM 695 C CA . TYR A 1 87 ? -15.901 -13.441 3.665 1.00 82.50 87 TYR A CA 1
ATOM 696 C C . TYR A 1 87 ? -15.255 -14.366 2.637 1.00 82.50 87 TYR A C 1
ATOM 698 O O . TYR A 1 87 ? -14.651 -13.904 1.670 1.00 82.50 87 TYR A O 1
ATOM 706 N N . GLY A 1 88 ? -15.373 -15.676 2.842 1.00 81.38 88 GLY A N 1
ATOM 707 C CA . GLY A 1 88 ? -14.999 -16.675 1.846 1.00 81.38 88 GLY A CA 1
ATOM 708 C C . GLY A 1 88 ? -16.175 -16.968 0.917 1.00 81.38 88 GLY A C 1
ATOM 709 O O . GLY A 1 88 ? -17.291 -17.189 1.385 1.00 81.38 88 GLY A O 1
ATOM 710 N N . ALA A 1 89 ? -15.937 -16.996 -0.394 1.00 67.81 89 ALA A N 1
ATOM 711 C CA . ALA A 1 89 ? -16.889 -17.541 -1.356 1.00 67.81 89 ALA A CA 1
ATOM 712 C C . ALA A 1 89 ? -16.460 -18.967 -1.733 1.00 67.81 89 ALA A C 1
ATOM 714 O O . ALA A 1 89 ? -15.408 -19.149 -2.339 1.00 67.81 89 ALA A O 1
ATOM 715 N N . GLY A 1 90 ? -17.288 -19.957 -1.379 1.00 52.50 90 GLY A N 1
ATOM 716 C CA . GLY A 1 90 ? -17.086 -21.373 -1.709 1.00 52.50 90 GLY A CA 1
ATOM 717 C C . GLY A 1 90 ? -16.617 -22.211 -0.519 1.00 52.50 90 GLY A C 1
ATOM 718 O O . GLY A 1 90 ? -15.454 -22.168 -0.138 1.00 52.50 90 GLY A O 1
ATOM 719 N N . GLY A 1 91 ? -17.535 -22.992 0.054 1.00 56.00 91 GLY A N 1
ATOM 720 C CA . GLY A 1 91 ? -17.203 -24.096 0.952 1.00 56.00 91 GLY A CA 1
ATOM 721 C C . GLY A 1 91 ? -17.162 -25.408 0.172 1.00 56.00 91 GLY A C 1
ATOM 722 O O . GLY A 1 91 ? -18.185 -25.797 -0.384 1.00 56.00 91 GLY A O 1
ATOM 723 N N . THR A 1 92 ? -15.978 -26.011 0.067 1.00 42.56 92 THR A N 1
ATOM 724 C CA . THR A 1 92 ? -15.529 -27.281 0.689 1.00 42.56 92 THR A CA 1
ATOM 725 C C . THR A 1 92 ? -14.072 -27.488 0.318 1.00 42.56 92 THR A C 1
ATOM 727 O O . THR A 1 92 ? -13.786 -27.401 -0.898 1.00 42.56 92 THR A O 1
#

Radius of gyration: 14.53 Å; chains: 1; bounding box: 38×42×32 Å

pLDDT: mean 83.35, std 11.67, range [42.56, 96.06]

Secondary structure (DSSP, 8-state):
-EEEEE-SSEEEEEEEETTTEEEEEEEEEEETTEEEEEEEEESPPPPPHHHHHHHHHHHHHHHHTT-TTS--EEEEEEEEE-------S---

Sequence (92 aa):
MSRTCRTASSERYILSLLEEHVASLDLHFVSDDQIEATLVVLNAEVLAESELTALLDTLHHRLFADSEHRRIRARFMVMYGKFQGEYGAGGT